Protein AF-A0A939AQ11-F1 (afdb_monomer_lite)

Structure (mmCIF, N/CA/C/O backbone):
data_AF-A0A939AQ11-F1
#
_entry.id   AF-A0A939AQ11-F1
#
loop_
_atom_site.group_PDB
_atom_site.id
_atom_site.type_symbol
_atom_site.label_atom_id
_atom_site.label_alt_id
_atom_site.label_comp_id
_atom_site.label_asym_id
_atom_site.label_entity_id
_atom_site.label_seq_id
_atom_site.pdbx_PDB_ins_code
_atom_site.Cartn_x
_atom_site.Cartn_y
_atom_site.Cartn_z
_atom_site.occupancy
_atom_site.B_iso_or_equiv
_atom_site.auth_seq_id
_atom_site.auth_comp_id
_atom_site.auth_asym_id
_atom_site.auth_atom_id
_atom_site.pdbx_PDB_model_num
ATOM 1 N N . MET A 1 1 ? 17.089 5.610 -32.842 1.00 34.84 1 MET A N 1
ATOM 2 C CA . MET A 1 1 ? 17.761 4.311 -32.610 1.00 34.84 1 MET A CA 1
ATOM 3 C C . MET A 1 1 ? 17.480 3.883 -31.178 1.00 34.84 1 MET A C 1
ATOM 5 O O . MET A 1 1 ? 17.796 4.675 -30.299 1.00 34.84 1 MET A O 1
ATOM 9 N N . PRO A 1 2 ? 16.872 2.715 -30.906 1.00 38.47 2 PRO A N 1
ATOM 10 C CA . PRO A 1 2 ? 16.753 2.236 -29.533 1.00 38.47 2 PRO A CA 1
ATOM 11 C C . PRO A 1 2 ? 18.114 1.684 -29.055 1.00 38.47 2 PRO A C 1
ATOM 13 O O . PRO A 1 2 ? 18.792 1.014 -29.840 1.00 38.47 2 PRO A O 1
ATOM 16 N N . PRO A 1 3 ? 18.546 1.963 -27.811 1.00 41.41 3 PRO A N 1
ATOM 17 C CA . PRO A 1 3 ? 19.811 1.461 -27.281 1.00 41.41 3 PRO A CA 1
ATOM 18 C C . PRO A 1 3 ? 19.791 -0.066 -27.102 1.00 41.41 3 PRO A C 1
ATOM 20 O O . PRO A 1 3 ? 18.746 -0.690 -26.900 1.00 41.41 3 PRO A O 1
ATOM 23 N N . ALA A 1 4 ? 20.977 -0.665 -27.216 1.00 44.28 4 ALA A N 1
ATOM 24 C CA . ALA A 1 4 ? 21.208 -2.104 -27.253 1.00 44.28 4 ALA A CA 1
ATOM 25 C C . A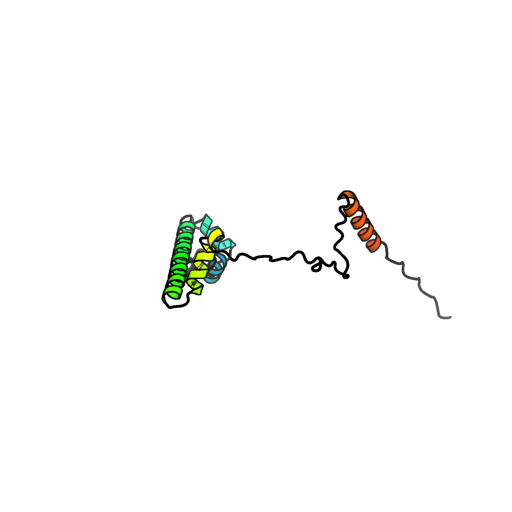LA A 1 4 ? 20.559 -2.864 -26.075 1.00 44.28 4 ALA A C 1
ATOM 27 O O . ALA A 1 4 ? 20.787 -2.552 -24.910 1.00 44.28 4 ALA A O 1
ATOM 28 N N . GLY A 1 5 ? 19.802 -3.923 -26.390 1.00 47.31 5 GLY A N 1
ATOM 29 C CA . GLY A 1 5 ? 19.484 -5.001 -25.442 1.00 47.31 5 GLY A CA 1
ATOM 30 C C . GLY A 1 5 ? 18.076 -5.041 -24.834 1.00 47.31 5 GLY A C 1
ATOM 31 O O . GLY A 1 5 ? 17.816 -5.900 -23.987 1.00 47.31 5 GLY A O 1
ATOM 32 N N . VAL A 1 6 ? 17.131 -4.192 -25.246 1.00 55.53 6 VAL A N 1
ATOM 33 C CA . VAL A 1 6 ? 15.750 -4.276 -24.736 1.00 55.53 6 VAL A CA 1
ATOM 34 C C . VAL A 1 6 ? 14.990 -5.374 -25.479 1.00 55.53 6 VAL A C 1
ATOM 36 O O . VAL A 1 6 ? 14.458 -5.150 -26.558 1.00 55.53 6 VAL A O 1
ATOM 39 N N . HIS A 1 7 ? 14.927 -6.582 -24.916 1.00 58.41 7 HIS A N 1
ATOM 40 C CA . HIS A 1 7 ? 14.097 -7.656 -25.467 1.00 58.41 7 HIS A CA 1
ATOM 41 C C . HIS A 1 7 ? 12.610 -7.295 -25.244 1.00 58.41 7 HIS A C 1
ATOM 43 O O . HIS A 1 7 ? 12.125 -7.436 -24.117 1.00 58.41 7 HIS A O 1
ATOM 49 N N . PRO A 1 8 ? 11.847 -6.860 -26.268 1.00 64.44 8 PRO A N 1
ATOM 50 C CA . PRO A 1 8 ? 10.571 -6.155 -26.075 1.00 64.44 8 PRO A CA 1
ATOM 51 C C . PRO A 1 8 ? 9.531 -7.014 -25.345 1.00 64.44 8 PRO A C 1
ATOM 53 O O . PRO A 1 8 ? 8.851 -6.555 -24.430 1.00 64.44 8 PRO A O 1
ATOM 56 N N . LYS A 1 9 ? 9.504 -8.320 -25.639 1.00 53.69 9 LYS A N 1
ATOM 57 C CA . LYS A 1 9 ? 8.668 -9.299 -24.921 1.00 53.69 9 LYS A CA 1
ATOM 58 C C . LYS A 1 9 ? 9.024 -9.428 -23.427 1.00 53.69 9 LYS A C 1
ATOM 60 O O . LYS A 1 9 ? 8.140 -9.631 -22.598 1.00 53.69 9 LYS A O 1
ATOM 65 N N . ARG A 1 10 ? 10.310 -9.306 -23.065 1.00 61.97 10 ARG A N 1
ATOM 66 C CA . ARG A 1 10 ? 10.791 -9.381 -21.671 1.00 61.97 10 ARG A CA 1
ATOM 67 C C . ARG A 1 10 ? 10.399 -8.117 -20.903 1.00 61.97 10 ARG A C 1
ATOM 69 O O . ARG A 1 10 ? 10.030 -8.224 -19.739 1.00 61.97 10 ARG A O 1
ATOM 76 N N . THR A 1 11 ? 10.416 -6.959 -21.561 1.00 83.94 11 THR A N 1
ATOM 77 C CA . THR A 1 11 ? 9.983 -5.672 -20.995 1.00 83.94 11 THR A CA 1
ATOM 78 C C . THR A 1 11 ? 8.488 -5.665 -20.681 1.00 83.94 11 THR A C 1
ATOM 80 O O . THR A 1 11 ? 8.116 -5.360 -19.552 1.00 83.94 11 THR A O 1
ATOM 83 N N . VAL A 1 12 ? 7.637 -6.125 -21.608 1.00 89.31 12 VAL A N 1
ATOM 84 C CA . VAL A 1 12 ? 6.179 -6.223 -21.384 1.00 89.31 12 VAL A CA 1
ATOM 85 C C . VAL A 1 12 ? 5.847 -7.152 -20.213 1.00 89.31 12 VAL A C 1
ATOM 87 O O . VAL A 1 12 ? 5.077 -6.784 -19.326 1.00 89.31 12 VAL A O 1
ATOM 90 N N . ARG A 1 13 ? 6.471 -8.340 -20.153 1.00 92.31 13 ARG A N 1
ATOM 91 C CA . ARG A 1 13 ? 6.257 -9.293 -19.048 1.00 92.31 13 ARG A CA 1
ATOM 92 C C . ARG A 1 13 ? 6.611 -8.683 -17.689 1.00 92.31 13 ARG A C 1
ATOM 94 O O . ARG A 1 13 ? 5.882 -8.885 -16.723 1.00 92.31 13 ARG A O 1
ATOM 101 N N . ARG A 1 14 ? 7.730 -7.962 -17.616 1.00 94.75 14 ARG A N 1
ATOM 102 C CA . ARG A 1 14 ? 8.218 -7.332 -16.384 1.00 94.75 14 ARG A CA 1
ATOM 103 C C . ARG A 1 14 ? 7.356 -6.146 -15.957 1.00 94.75 14 ARG A C 1
ATOM 105 O O . ARG A 1 14 ? 7.022 -6.066 -14.784 1.00 94.75 14 ARG A O 1
ATOM 112 N N . ARG A 1 15 ? 6.932 -5.289 -16.895 1.00 95.62 15 ARG A N 1
ATOM 113 C CA . ARG A 1 15 ? 5.992 -4.184 -16.623 1.00 95.62 15 ARG A CA 1
ATOM 114 C C . ARG A 1 15 ? 4.674 -4.717 -16.064 1.00 95.62 15 ARG A C 1
ATOM 116 O O . ARG A 1 15 ? 4.212 -4.240 -15.038 1.00 95.62 15 ARG A O 1
ATOM 123 N N . ARG A 1 16 ? 4.125 -5.781 -16.664 1.00 96.06 16 ARG A N 1
ATOM 124 C CA . ARG A 1 16 ? 2.918 -6.443 -16.147 1.00 96.06 16 ARG A CA 1
ATOM 125 C C . ARG A 1 16 ? 3.116 -6.979 -14.727 1.00 96.06 16 ARG A C 1
ATOM 127 O O . ARG A 1 16 ? 2.282 -6.719 -13.875 1.00 96.06 16 ARG A O 1
ATOM 134 N N . ALA A 1 17 ? 4.214 -7.695 -14.473 1.00 96.75 17 ALA A N 1
ATOM 135 C CA . ALA A 1 17 ? 4.510 -8.237 -13.144 1.00 96.75 17 ALA A CA 1
ATOM 136 C C . ALA A 1 17 ? 4.678 -7.134 -12.082 1.00 96.75 17 ALA A C 1
ATOM 138 O O . ALA A 1 17 ? 4.222 -7.297 -10.955 1.00 96.75 17 ALA A O 1
ATOM 139 N N . LEU A 1 18 ? 5.295 -6.008 -12.457 1.00 97.62 18 LEU A N 1
ATOM 140 C CA . LEU A 1 18 ? 5.440 -4.830 -11.604 1.00 97.62 18 LEU A CA 1
ATOM 141 C C . LEU A 1 18 ? 4.068 -4.265 -11.208 1.00 97.62 18 LEU A C 1
ATOM 143 O O . LEU A 1 18 ? 3.787 -4.131 -10.021 1.00 97.62 18 LEU A O 1
ATOM 147 N N . LEU A 1 19 ? 3.212 -3.969 -12.190 1.00 97.88 19 LEU A N 1
ATOM 148 C CA . LEU A 1 19 ? 1.884 -3.395 -11.944 1.00 97.88 19 LEU A CA 1
ATOM 149 C C . LEU A 1 19 ? 0.977 -4.360 -11.174 1.00 97.88 19 LEU A C 1
ATOM 151 O O . LEU A 1 19 ? 0.278 -3.948 -10.256 1.00 97.88 19 LEU A O 1
ATOM 155 N N . GLU A 1 20 ? 1.033 -5.655 -11.489 1.00 97.44 20 GLU A N 1
ATOM 156 C CA . GLU A 1 20 ? 0.268 -6.681 -10.777 1.00 97.44 20 GLU A CA 1
ATOM 157 C C . GLU A 1 20 ? 0.672 -6.774 -9.299 1.00 97.44 20 GLU A C 1
ATOM 159 O O . GLU A 1 20 ? -0.186 -6.907 -8.428 1.00 97.44 20 GLU A O 1
ATOM 164 N N . ALA A 1 21 ? 1.970 -6.687 -8.994 1.00 97.69 21 ALA A N 1
ATOM 165 C CA . ALA A 1 21 ? 2.438 -6.666 -7.614 1.00 97.69 21 ALA A CA 1
ATOM 166 C C . ALA A 1 21 ? 1.991 -5.387 -6.883 1.00 97.69 21 ALA A C 1
ATOM 168 O O . ALA A 1 21 ? 1.560 -5.467 -5.733 1.00 97.69 21 ALA A O 1
ATOM 169 N N . LEU A 1 22 ? 2.019 -4.226 -7.541 1.00 98.25 22 LEU A N 1
ATOM 170 C CA . LEU A 1 22 ? 1.502 -2.985 -6.953 1.00 98.25 22 LEU A CA 1
ATOM 171 C C . LEU A 1 22 ? 0.006 -3.088 -6.639 1.00 98.25 22 LEU A C 1
ATOM 173 O O . LEU A 1 22 ? -0.376 -2.813 -5.509 1.00 98.25 22 LEU A O 1
ATOM 177 N N . CYS A 1 23 ? -0.810 -3.605 -7.566 1.00 96.56 23 CYS A N 1
ATOM 178 C CA . CYS A 1 23 ? -2.243 -3.854 -7.345 1.00 96.56 23 CYS A CA 1
ATOM 179 C C . CYS A 1 23 ? -2.535 -4.807 -6.174 1.00 96.56 23 CYS A C 1
ATOM 181 O O . CYS A 1 23 ? -3.621 -4.778 -5.604 1.00 96.56 23 CYS A O 1
ATOM 183 N N . LYS A 1 24 ? -1.579 -5.663 -5.797 1.00 95.81 24 LYS A N 1
ATOM 184 C CA . LYS A 1 24 ? -1.691 -6.560 -4.635 1.00 95.81 24 LYS A CA 1
ATOM 185 C C . LYS A 1 24 ? -1.232 -5.913 -3.321 1.00 95.81 24 LYS A C 1
ATOM 187 O O . LYS A 1 24 ? -1.240 -6.584 -2.293 1.00 95.81 24 LYS A O 1
ATOM 192 N N . GLY A 1 25 ? -0.840 -4.637 -3.340 1.00 95.75 25 GLY A N 1
ATOM 193 C CA . GLY A 1 25 ? -0.423 -3.876 -2.160 1.00 95.75 25 GLY A CA 1
ATOM 194 C C . GLY A 1 25 ? 1.060 -4.007 -1.813 1.00 95.75 25 GLY A C 1
ATOM 195 O O . GLY A 1 25 ? 1.470 -3.629 -0.716 1.00 95.75 25 GLY A O 1
ATOM 196 N N . HIS A 1 26 ? 1.889 -4.544 -2.713 1.00 97.00 26 HIS A N 1
ATOM 197 C CA . HIS A 1 26 ? 3.334 -4.550 -2.494 1.00 97.00 26 HIS A CA 1
ATOM 198 C C . HIS A 1 26 ? 3.906 -3.130 -2.593 1.00 97.00 26 HIS A C 1
ATOM 200 O O . HIS A 1 26 ? 3.462 -2.316 -3.398 1.00 97.00 26 HIS A O 1
ATOM 206 N N . SER A 1 27 ? 4.966 -2.847 -1.829 1.00 96.56 27 SER A N 1
ATOM 207 C CA . SER A 1 27 ? 5.735 -1.610 -2.011 1.00 96.56 27 SER A CA 1
ATOM 208 C C . SER A 1 27 ? 6.405 -1.574 -3.389 1.00 96.56 27 SER A C 1
ATOM 210 O O . SER A 1 27 ? 6.728 -2.623 -3.950 1.00 96.56 27 SER A O 1
ATOM 212 N N . ARG A 1 28 ? 6.725 -0.377 -3.904 1.00 95.69 28 ARG A N 1
ATOM 213 C CA . ARG A 1 28 ? 7.454 -0.217 -5.182 1.00 95.69 28 ARG A CA 1
ATOM 214 C C . ARG A 1 28 ? 8.731 -1.057 -5.257 1.00 95.69 28 ARG A C 1
ATOM 216 O O . ARG A 1 28 ? 9.001 -1.668 -6.286 1.00 95.69 28 ARG A O 1
ATOM 223 N N . ASN A 1 29 ? 9.491 -1.142 -4.163 1.00 95.69 29 ASN A N 1
ATOM 224 C CA . ASN A 1 29 ? 10.710 -1.955 -4.108 1.00 95.69 29 ASN A CA 1
ATOM 225 C C . ASN A 1 29 ? 10.409 -3.457 -4.209 1.00 95.69 29 ASN A C 1
ATOM 227 O O . ASN A 1 29 ? 11.073 -4.164 -4.966 1.00 95.69 29 ASN A O 1
ATOM 231 N N . ALA A 1 30 ? 9.407 -3.945 -3.472 1.00 96.75 30 ALA A N 1
ATOM 232 C CA . ALA A 1 30 ? 9.007 -5.349 -3.521 1.00 96.75 30 ALA A CA 1
ATOM 233 C C . ALA A 1 30 ? 8.413 -5.718 -4.890 1.00 96.75 30 ALA A C 1
ATOM 235 O O . ALA A 1 30 ? 8.747 -6.764 -5.442 1.00 96.75 30 ALA A O 1
ATOM 236 N N . ALA A 1 31 ? 7.606 -4.834 -5.477 1.00 97.31 31 ALA A N 1
ATOM 237 C CA . ALA A 1 31 ? 7.050 -4.999 -6.814 1.00 97.31 31 ALA A CA 1
ATOM 238 C C . ALA A 1 31 ? 8.144 -5.017 -7.899 1.00 97.31 31 ALA A C 1
ATOM 240 O O . ALA A 1 31 ? 8.122 -5.865 -8.793 1.00 97.31 31 ALA A O 1
ATOM 241 N N . ALA A 1 32 ? 9.152 -4.144 -7.793 1.00 95.69 32 ALA A N 1
ATOM 242 C CA . ALA A 1 32 ? 10.310 -4.149 -8.687 1.00 95.69 32 ALA A CA 1
ATOM 243 C C . ALA A 1 32 ? 11.102 -5.458 -8.580 1.00 95.69 32 ALA A C 1
ATOM 245 O O . ALA A 1 32 ? 11.419 -6.074 -9.599 1.00 95.69 32 ALA A O 1
ATOM 246 N N . ALA A 1 33 ? 11.359 -5.925 -7.355 1.00 94.56 33 ALA A N 1
ATOM 247 C CA . ALA A 1 33 ? 12.027 -7.199 -7.117 1.00 94.56 33 ALA A CA 1
ATOM 248 C C . ALA A 1 33 ? 11.220 -8.383 -7.683 1.00 94.56 33 ALA A C 1
ATOM 250 O O . ALA A 1 33 ? 11.792 -9.237 -8.359 1.00 94.56 33 ALA A O 1
ATOM 251 N N . ALA A 1 34 ? 9.894 -8.395 -7.502 1.00 93.75 34 ALA A N 1
ATOM 252 C CA . ALA A 1 34 ? 8.997 -9.406 -8.071 1.00 93.75 34 ALA A CA 1
ATOM 253 C C . ALA A 1 34 ? 9.010 -9.410 -9.612 1.00 93.75 34 ALA A C 1
ATOM 255 O O . ALA A 1 34 ? 8.931 -10.465 -10.241 1.00 93.75 34 ALA A O 1
ATOM 256 N N . ALA A 1 35 ? 9.186 -8.242 -10.235 1.00 95.56 35 ALA A N 1
ATOM 257 C CA . ALA A 1 35 ? 9.398 -8.105 -11.675 1.00 95.56 35 ALA A CA 1
ATOM 258 C C . ALA A 1 35 ? 10.840 -8.437 -12.126 1.00 95.56 35 ALA A C 1
ATOM 260 O O . ALA A 1 35 ? 11.145 -8.407 -13.323 1.00 95.56 35 ALA A O 1
ATOM 261 N N . GLY A 1 36 ? 11.751 -8.754 -11.201 1.00 95.44 36 GLY A N 1
ATOM 262 C CA . GLY A 1 36 ? 13.166 -8.986 -11.490 1.00 95.44 36 GLY A CA 1
ATOM 263 C C . GLY A 1 36 ? 13.879 -7.732 -12.004 1.00 95.44 36 GLY A C 1
ATOM 264 O O . GLY A 1 36 ? 14.696 -7.827 -12.930 1.00 95.44 36 GLY A O 1
ATOM 265 N N . LEU A 1 37 ? 13.518 -6.566 -11.461 1.00 94.12 37 LEU A N 1
ATOM 266 C CA . LEU A 1 37 ? 14.108 -5.259 -11.738 1.00 94.12 37 LEU A CA 1
ATOM 267 C C . LEU A 1 37 ? 14.953 -4.800 -10.547 1.00 94.12 37 LEU A C 1
ATOM 269 O O . LEU A 1 37 ? 14.559 -4.941 -9.391 1.00 94.12 37 LEU A O 1
ATOM 273 N N . SER A 1 38 ? 16.106 -4.196 -10.839 1.00 93.06 38 SER A N 1
ATOM 274 C CA . SER A 1 38 ? 16.828 -3.409 -9.839 1.00 93.06 38 SER A CA 1
ATOM 275 C C . SER A 1 38 ? 16.170 -2.036 -9.680 1.00 93.06 38 SER A C 1
ATOM 277 O O . SER A 1 38 ? 15.497 -1.551 -10.595 1.00 93.06 38 SER A O 1
ATOM 279 N N . LYS A 1 39 ? 16.426 -1.370 -8.549 1.00 90.62 39 LYS A N 1
ATOM 280 C CA . LYS A 1 39 ? 15.993 0.014 -8.310 1.00 90.62 39 LYS A CA 1
ATOM 281 C C . LYS A 1 39 ? 16.458 0.951 -9.434 1.00 90.62 39 LYS A C 1
ATOM 283 O O . LYS A 1 39 ? 15.658 1.713 -9.964 1.00 90.62 39 LYS A O 1
ATOM 288 N N . THR A 1 40 ? 17.718 0.835 -9.856 1.00 91.56 40 THR A N 1
ATOM 289 C CA . THR A 1 40 ? 18.291 1.628 -10.956 1.00 91.56 40 THR A CA 1
ATOM 290 C C . THR A 1 40 ? 17.551 1.400 -12.272 1.00 91.56 40 THR A C 1
ATOM 292 O O . THR A 1 40 ? 17.244 2.354 -12.979 1.00 91.56 40 THR A O 1
ATOM 295 N N . THR A 1 41 ? 17.210 0.148 -12.589 1.00 92.56 41 THR A N 1
ATOM 296 C CA . THR A 1 41 ? 16.461 -0.178 -13.811 1.00 92.56 41 THR A CA 1
ATOM 297 C C . THR A 1 41 ? 15.046 0.393 -13.781 1.00 92.56 41 THR A C 1
ATOM 299 O O . THR A 1 41 ? 14.591 0.902 -14.798 1.00 92.56 41 THR A O 1
ATOM 302 N N . LEU A 1 42 ? 14.362 0.344 -12.633 1.00 92.50 42 LEU A N 1
ATOM 303 C CA . LEU A 1 42 ? 13.035 0.945 -12.501 1.00 92.50 42 LEU A CA 1
ATOM 304 C C . LEU A 1 42 ? 13.077 2.464 -12.723 1.00 92.50 42 LEU A C 1
ATOM 306 O O . LEU A 1 42 ? 12.233 2.986 -13.441 1.00 92.50 42 LEU A O 1
ATOM 310 N N . TYR A 1 43 ? 14.063 3.173 -12.165 1.00 91.69 43 TYR A N 1
ATOM 311 C CA . TYR A 1 43 ? 14.184 4.617 -12.403 1.00 91.69 43 TYR A CA 1
ATOM 312 C C . TYR A 1 43 ? 14.535 4.960 -13.846 1.00 91.69 43 TYR A C 1
ATOM 314 O O . TYR A 1 43 ? 13.989 5.924 -14.371 1.00 91.69 43 TYR A O 1
ATOM 322 N N . ALA A 1 44 ? 15.385 4.166 -14.502 1.00 90.94 44 ALA A N 1
ATOM 323 C CA . ALA A 1 44 ? 15.625 4.325 -15.933 1.00 90.94 44 ALA A CA 1
ATOM 324 C C . ALA A 1 44 ? 14.317 4.169 -16.727 1.00 90.94 44 ALA A C 1
ATOM 326 O O . ALA A 1 44 ? 14.022 4.985 -17.588 1.00 90.94 44 ALA A O 1
ATOM 327 N N . TRP A 1 45 ? 13.474 3.191 -16.378 1.00 93.12 45 TRP A N 1
ATOM 328 C CA . TRP A 1 45 ? 12.166 3.026 -17.020 1.00 93.12 45 TRP A CA 1
ATOM 329 C C . TRP A 1 45 ? 11.217 4.192 -16.757 1.00 93.12 45 TRP A C 1
ATOM 331 O O . TRP A 1 45 ? 10.524 4.603 -17.672 1.00 93.12 45 TRP A O 1
ATOM 341 N N . LEU A 1 46 ? 11.187 4.735 -15.539 1.00 92.19 46 LEU A N 1
ATOM 342 C CA . LEU A 1 46 ? 10.363 5.905 -15.218 1.00 92.19 46 LEU A CA 1
ATOM 343 C C . LEU A 1 46 ? 10.828 7.169 -15.950 1.00 92.19 46 LEU A C 1
ATOM 345 O O . LEU A 1 46 ? 10.011 8.026 -16.272 1.00 92.19 46 LEU A O 1
ATOM 349 N N . HIS A 1 47 ? 12.131 7.287 -16.203 1.00 90.88 47 HIS A N 1
ATOM 350 C CA . HIS A 1 47 ? 12.695 8.363 -17.008 1.00 90.88 47 HIS A CA 1
ATOM 351 C C . HIS A 1 47 ? 12.349 8.196 -18.498 1.00 90.88 47 HIS A C 1
ATOM 353 O O . HIS A 1 47 ? 11.942 9.156 -19.147 1.00 90.88 47 HIS A O 1
ATOM 359 N N . ASP A 1 48 ? 12.490 6.978 -19.028 1.00 89.94 48 ASP A N 1
ATOM 360 C CA . ASP A 1 48 ? 12.319 6.686 -20.455 1.00 89.94 48 ASP A CA 1
ATOM 361 C C . ASP A 1 48 ? 10.843 6.539 -20.876 1.00 89.94 48 ASP A C 1
ATOM 363 O O . ASP A 1 48 ? 10.501 6.795 -22.030 1.00 89.94 48 ASP A O 1
ATOM 367 N N . ASP A 1 49 ? 9.965 6.135 -19.954 1.00 92.06 49 ASP A N 1
ATOM 368 C CA . ASP A 1 49 ? 8.517 5.988 -20.138 1.00 92.06 49 ASP A CA 1
ATOM 369 C C . ASP A 1 49 ? 7.750 6.799 -19.075 1.00 92.06 49 ASP A C 1
ATOM 371 O O . ASP A 1 49 ? 7.392 6.273 -18.012 1.00 92.06 49 ASP A O 1
ATOM 375 N N . PRO A 1 50 ? 7.430 8.075 -19.363 1.00 91.38 50 PRO A N 1
ATOM 376 C CA . PRO A 1 50 ? 6.670 8.928 -18.452 1.00 91.38 50 PRO A CA 1
ATOM 377 C C . PRO A 1 50 ? 5.255 8.421 -18.131 1.00 91.38 50 PRO A C 1
ATOM 379 O O . PRO A 1 50 ? 4.661 8.872 -17.152 1.00 91.38 50 PRO A O 1
ATOM 382 N N . LEU A 1 51 ? 4.694 7.496 -18.925 1.00 93.12 51 LEU A N 1
ATOM 383 C CA . LEU A 1 51 ? 3.373 6.910 -18.664 1.00 93.12 51 LEU A CA 1
ATOM 384 C C . LEU A 1 51 ? 3.420 5.808 -17.599 1.00 93.12 51 LEU A C 1
ATOM 386 O O . LEU A 1 51 ? 2.380 5.442 -17.052 1.00 93.12 51 LEU A O 1
ATOM 390 N N . LEU A 1 52 ? 4.603 5.294 -17.255 1.00 94.75 52 LEU A N 1
ATOM 391 C CA . LEU A 1 52 ? 4.729 4.247 -16.245 1.00 94.75 52 LEU A CA 1
ATOM 392 C C . LEU A 1 52 ? 4.401 4.750 -14.829 1.00 94.75 52 LEU A C 1
ATOM 394 O O . LEU A 1 52 ? 3.746 4.039 -14.073 1.00 94.75 52 LEU A O 1
ATOM 398 N N . GLU A 1 53 ? 4.806 5.970 -14.460 1.00 95.81 53 GLU A N 1
ATOM 399 C CA . GLU A 1 53 ? 4.496 6.537 -13.135 1.00 95.81 53 GLU A CA 1
ATOM 400 C C . GLU A 1 53 ? 2.979 6.644 -12.871 1.00 95.81 53 GLU A C 1
ATOM 402 O O . GLU A 1 53 ? 2.539 6.162 -11.823 1.00 95.81 53 GLU A O 1
ATOM 407 N N . PRO A 1 54 ? 2.141 7.222 -13.760 1.00 97.75 54 PRO A N 1
ATOM 408 C CA . PRO A 1 54 ? 0.700 7.262 -13.526 1.00 97.75 54 PRO A CA 1
ATOM 409 C C . PRO A 1 54 ? 0.056 5.868 -13.521 1.00 97.75 54 PRO A C 1
ATOM 411 O O . PRO A 1 54 ? -0.867 5.644 -12.740 1.00 97.75 54 PRO A O 1
ATOM 414 N N . GLU A 1 55 ? 0.547 4.909 -14.314 1.00 97.56 55 GLU A N 1
ATOM 415 C CA . GLU A 1 55 ? 0.079 3.516 -14.235 1.00 97.56 55 GLU A CA 1
ATOM 416 C C . GLU A 1 55 ? 0.401 2.875 -12.878 1.00 97.56 55 GLU A C 1
ATOM 418 O O . GLU A 1 55 ? -0.458 2.223 -12.283 1.00 97.56 55 GLU A O 1
ATOM 423 N N . MET A 1 56 ? 1.617 3.087 -12.364 1.00 97.69 56 MET A N 1
ATOM 424 C CA . MET A 1 56 ? 2.023 2.605 -11.044 1.00 97.69 56 MET A CA 1
ATOM 425 C C . MET A 1 56 ? 1.177 3.233 -9.937 1.00 97.69 56 MET A C 1
ATOM 427 O O . MET A 1 56 ? 0.684 2.513 -9.074 1.00 97.69 56 MET A O 1
ATOM 431 N N . ARG A 1 57 ? 0.945 4.550 -9.985 1.00 97.94 57 ARG A N 1
ATOM 432 C CA . ARG A 1 57 ? 0.080 5.234 -9.011 1.00 97.94 57 ARG A CA 1
ATOM 433 C C . ARG A 1 57 ? -1.356 4.736 -9.056 1.00 97.94 57 ARG A C 1
ATOM 435 O O . ARG A 1 57 ? -1.973 4.578 -8.010 1.00 97.94 57 ARG A O 1
ATOM 442 N N . LYS A 1 58 ? -1.889 4.470 -10.250 1.00 98.06 58 LYS A N 1
ATOM 443 C CA . LYS A 1 58 ? -3.215 3.866 -10.389 1.00 98.06 58 LYS A CA 1
ATOM 444 C C . LYS A 1 58 ? -3.256 2.487 -9.728 1.00 98.06 58 LYS A C 1
ATOM 446 O O . LYS A 1 58 ? -4.165 2.226 -8.953 1.00 98.06 58 LYS A O 1
ATOM 451 N N . ALA A 1 59 ? -2.258 1.639 -9.983 1.00 98.06 59 ALA A N 1
ATOM 452 C CA . ALA A 1 59 ? -2.171 0.318 -9.366 1.00 98.06 59 ALA A CA 1
ATOM 453 C C . ALA A 1 59 ? -2.078 0.387 -7.829 1.00 98.06 59 ALA A C 1
ATOM 455 O O . ALA A 1 59 ? -2.707 -0.412 -7.139 1.00 98.06 59 ALA A O 1
ATOM 456 N N . GLU A 1 60 ? -1.332 1.357 -7.295 1.00 98.31 60 GLU A N 1
ATOM 457 C CA . GLU A 1 60 ? -1.241 1.633 -5.854 1.00 98.31 60 GLU A CA 1
ATOM 458 C C . GLU A 1 60 ? -2.590 2.079 -5.270 1.00 98.31 60 GLU A C 1
ATOM 460 O O . GLU A 1 60 ? -3.004 1.563 -4.233 1.00 98.31 60 GLU A O 1
ATOM 465 N N . ALA A 1 61 ? -3.310 2.970 -5.956 1.00 97.88 61 ALA A N 1
ATOM 466 C CA . ALA A 1 61 ? -4.642 3.413 -5.543 1.00 97.88 61 ALA A CA 1
ATOM 467 C C . ALA A 1 61 ? -5.677 2.272 -5.589 1.00 97.88 61 ALA A C 1
ATOM 469 O O . ALA A 1 61 ? -6.503 2.141 -4.686 1.00 97.88 61 ALA A O 1
ATOM 470 N N . ASP A 1 62 ? -5.612 1.411 -6.609 1.00 97.50 62 ASP A N 1
ATOM 471 C CA . ASP A 1 62 ? -6.462 0.221 -6.705 1.00 97.50 62 ASP A CA 1
ATOM 472 C C . ASP A 1 62 ? -6.198 -0.748 -5.542 1.00 97.50 62 ASP A C 1
ATOM 474 O O . ASP A 1 62 ? -7.140 -1.304 -4.973 1.00 97.50 62 ASP A O 1
ATOM 478 N N . ALA A 1 63 ? -4.932 -0.913 -5.147 1.00 97.88 63 ALA A N 1
ATOM 479 C CA . ALA A 1 63 ? -4.563 -1.729 -3.997 1.00 97.88 63 ALA A CA 1
ATOM 480 C C . ALA A 1 63 ? -5.077 -1.140 -2.680 1.00 97.88 63 ALA A C 1
ATOM 482 O O . ALA A 1 63 ? -5.623 -1.873 -1.858 1.00 97.88 63 ALA A O 1
ATOM 483 N N . GLU A 1 64 ? -4.933 0.173 -2.483 1.00 96.56 64 GLU A N 1
ATOM 484 C CA . GLU A 1 64 ? -5.465 0.864 -1.307 1.00 96.56 64 GLU A CA 1
ATOM 485 C C . GLU A 1 64 ? -6.979 0.668 -1.196 1.00 96.56 64 GLU A C 1
ATOM 487 O O . GLU A 1 64 ? -7.459 0.222 -0.153 1.00 96.56 64 GLU A O 1
ATOM 492 N N . ARG A 1 65 ? -7.721 0.888 -2.291 1.00 96.94 65 ARG A N 1
ATOM 493 C CA . ARG A 1 65 ? -9.168 0.637 -2.350 1.00 96.94 65 ARG A CA 1
ATOM 494 C C . ARG A 1 65 ? -9.507 -0.797 -1.942 1.00 96.94 65 ARG A C 1
ATOM 496 O O . ARG A 1 65 ? -10.340 -0.996 -1.064 1.00 96.94 65 ARG A O 1
ATOM 503 N N . MET A 1 66 ? -8.842 -1.790 -2.536 1.00 96.06 66 MET A N 1
ATOM 504 C CA . MET A 1 66 ? -9.082 -3.205 -2.228 1.00 96.06 66 MET A CA 1
ATOM 505 C C . MET A 1 66 ? -8.766 -3.563 -0.770 1.00 96.06 66 MET A C 1
ATOM 507 O O . MET A 1 66 ? -9.441 -4.401 -0.175 1.00 96.06 66 MET A O 1
ATOM 511 N N . LEU A 1 67 ? -7.720 -2.973 -0.188 1.00 94.81 67 LEU A N 1
ATOM 512 C CA . LEU A 1 67 ? -7.366 -3.204 1.212 1.00 94.81 67 LEU A CA 1
ATOM 513 C C . LEU A 1 67 ? -8.401 -2.586 2.151 1.00 94.81 67 LEU A C 1
ATOM 515 O O . LEU A 1 67 ? -8.801 -3.244 3.106 1.00 94.81 67 LEU A O 1
ATOM 519 N N . VAL A 1 68 ? -8.875 -1.372 1.859 1.00 95.38 68 VAL A N 1
ATOM 520 C CA . VAL A 1 68 ? -9.964 -0.742 2.617 1.00 95.38 68 VAL A CA 1
ATOM 521 C C . VAL A 1 68 ? -11.236 -1.586 2.532 1.00 95.38 68 VAL A C 1
ATOM 523 O O . VAL A 1 68 ? -11.804 -1.888 3.577 1.00 95.38 68 VAL A O 1
ATOM 526 N N . GLU A 1 69 ? -11.623 -2.041 1.335 1.00 95.94 69 GLU A N 1
ATOM 527 C CA . GLU A 1 69 ? -12.788 -2.919 1.123 1.00 95.94 69 GLU A CA 1
ATOM 528 C C . GLU A 1 69 ? -12.708 -4.201 1.965 1.00 95.94 69 GLU A C 1
ATOM 530 O O . GLU A 1 69 ? -13.670 -4.566 2.638 1.00 95.94 69 GLU A O 1
ATOM 535 N N . ARG A 1 70 ? -11.539 -4.854 2.005 1.00 95.75 70 ARG A N 1
ATOM 536 C CA . ARG A 1 70 ? -11.321 -6.054 2.833 1.00 95.75 70 ARG A CA 1
ATOM 537 C C . ARG A 1 70 ? -11.446 -5.779 4.327 1.00 95.75 70 ARG A C 1
ATOM 539 O O . ARG A 1 70 ? -11.934 -6.626 5.068 1.00 95.75 70 ARG A O 1
ATOM 546 N N . ILE A 1 71 ? -10.976 -4.621 4.785 1.00 96.25 71 ILE A N 1
ATOM 547 C CA . ILE A 1 71 ? -11.063 -4.239 6.199 1.00 96.25 71 ILE A CA 1
ATOM 548 C C . ILE A 1 71 ? -12.517 -3.936 6.569 1.00 96.25 71 ILE A C 1
ATOM 550 O O . ILE A 1 71 ? -12.972 -4.378 7.622 1.00 96.25 71 ILE A O 1
ATOM 554 N N . THR A 1 72 ? -13.261 -3.242 5.702 1.00 95.31 72 THR A N 1
ATOM 555 C CA . THR A 1 72 ? -14.696 -3.005 5.911 1.00 95.31 72 THR A CA 1
ATOM 556 C C . THR A 1 72 ? -15.492 -4.307 5.891 1.00 95.31 72 THR A C 1
ATOM 558 O O . THR A 1 72 ? -16.290 -4.535 6.790 1.00 95.31 72 THR A O 1
ATOM 561 N N . GLU A 1 73 ? -15.198 -5.220 4.963 1.00 97.62 73 GLU A N 1
ATOM 562 C CA . GLU A 1 73 ? -15.838 -6.538 4.912 1.00 97.62 73 GLU A CA 1
ATOM 563 C C . GLU A 1 73 ? -15.541 -7.369 6.172 1.00 97.62 73 GLU A C 1
ATOM 565 O O . GLU A 1 73 ? -16.425 -8.036 6.706 1.00 97.62 73 GLU A O 1
ATOM 570 N N . ALA A 1 74 ? -14.312 -7.325 6.697 1.00 97.50 74 ALA A N 1
ATOM 571 C CA . ALA A 1 74 ? -13.983 -7.994 7.956 1.00 97.50 74 ALA A CA 1
ATOM 572 C C . ALA A 1 74 ? -14.783 -7.422 9.139 1.00 97.50 74 ALA A C 1
ATOM 574 O O . ALA A 1 74 ? -15.229 -8.182 10.002 1.00 97.50 74 ALA A O 1
ATOM 575 N N . ALA A 1 75 ? -14.989 -6.102 9.167 1.00 96.31 75 ALA A N 1
ATOM 576 C CA . ALA A 1 75 ? -15.815 -5.455 10.179 1.00 96.31 75 ALA A CA 1
ATOM 577 C C . ALA A 1 75 ? -17.282 -5.898 10.091 1.00 96.31 75 ALA A C 1
ATOM 579 O O . ALA A 1 75 ? -17.857 -6.281 11.112 1.00 96.31 75 ALA A O 1
ATOM 580 N N . ASP A 1 76 ? -17.848 -5.921 8.882 1.00 96.12 76 ASP A N 1
ATOM 581 C CA . ASP A 1 76 ? -19.225 -6.361 8.630 1.00 96.12 76 ASP A CA 1
ATOM 582 C C . ASP A 1 76 ? -19.435 -7.836 9.017 1.00 96.12 76 ASP A C 1
ATOM 584 O O . ASP A 1 76 ? -20.498 -8.215 9.507 1.00 96.12 76 ASP A O 1
ATOM 588 N N . ASN A 1 77 ? -18.392 -8.661 8.883 1.00 97.50 77 ASN A N 1
ATOM 589 C CA . ASN A 1 77 ? -18.392 -10.077 9.262 1.00 97.50 77 ASN A CA 1
ATOM 590 C C . ASN A 1 77 ? -18.039 -10.337 10.743 1.00 97.50 77 ASN A C 1
ATOM 592 O O . ASN A 1 77 ? -17.711 -11.463 11.121 1.00 97.50 77 ASN A O 1
ATOM 596 N N . GLY A 1 78 ? -18.115 -9.317 11.601 1.00 94.50 78 GLY A N 1
ATOM 597 C CA . GLY A 1 78 ? -18.030 -9.467 13.057 1.00 94.50 78 GLY A CA 1
ATOM 598 C C . GLY A 1 78 ? -16.646 -9.236 13.670 1.00 94.50 78 GLY A C 1
ATOM 599 O O . GLY A 1 78 ? -16.509 -9.310 14.893 1.00 94.50 78 GLY A O 1
ATOM 600 N N . VAL A 1 79 ? -15.625 -8.894 12.875 1.00 96.94 79 VAL A N 1
ATOM 601 C CA . VAL A 1 79 ? -14.315 -8.454 13.389 1.00 96.94 79 VAL A CA 1
ATOM 602 C C . VAL A 1 79 ? -14.366 -6.952 13.661 1.00 96.94 79 VAL A C 1
ATOM 604 O O . VAL A 1 79 ? -13.770 -6.146 12.949 1.00 96.94 79 VAL A O 1
ATOM 607 N N . TRP A 1 80 ? -15.100 -6.547 14.698 1.00 94.50 80 TRP A N 1
ATOM 608 C CA . TRP A 1 80 ? -15.333 -5.130 15.013 1.00 94.50 80 TRP A CA 1
ATOM 609 C C . TRP A 1 80 ? -14.034 -4.314 15.186 1.00 94.50 80 TRP A C 1
ATOM 611 O O . TRP A 1 80 ? -14.018 -3.116 14.898 1.00 94.50 80 TRP A O 1
ATOM 621 N N . GLN A 1 81 ? -12.923 -4.949 15.590 1.00 96.69 81 GLN A N 1
ATOM 622 C CA . GLN A 1 81 ? -11.610 -4.301 15.688 1.00 96.69 81 GLN A CA 1
ATOM 623 C C . GLN A 1 81 ? -11.130 -3.732 14.344 1.00 96.69 81 GLN A C 1
ATOM 625 O O . GLN A 1 81 ? -10.379 -2.762 14.332 1.00 96.69 81 GLN A O 1
ATOM 630 N N . ALA A 1 82 ? -11.569 -4.296 13.213 1.00 96.44 82 ALA A N 1
ATOM 631 C CA . ALA A 1 82 ? -11.259 -3.778 11.884 1.00 96.44 82 ALA A CA 1
ATOM 632 C C . ALA A 1 82 ? -11.880 -2.385 11.660 1.00 96.44 82 ALA A C 1
ATOM 634 O O . ALA A 1 82 ? -11.201 -1.476 11.177 1.00 96.44 82 ALA A O 1
ATOM 635 N N . ALA A 1 83 ? -13.132 -2.180 12.086 1.00 93.75 83 ALA A N 1
ATOM 636 C CA . ALA A 1 83 ? -13.767 -0.862 12.064 1.00 93.75 83 ALA A CA 1
ATOM 637 C C . ALA A 1 83 ? -13.108 0.101 13.060 1.00 93.75 83 ALA A C 1
ATOM 639 O O . ALA A 1 83 ? -12.829 1.244 12.700 1.00 93.75 83 ALA A O 1
ATOM 640 N N . ALA A 1 84 ? -12.801 -0.360 14.279 1.00 94.75 84 ALA A N 1
ATOM 641 C CA . ALA A 1 84 ? -12.093 0.453 15.271 1.00 94.75 84 ALA A CA 1
ATOM 642 C C . ALA A 1 84 ? -10.735 0.948 14.738 1.00 94.75 84 ALA A C 1
ATOM 644 O O . ALA A 1 84 ? -10.442 2.139 14.800 1.00 94.75 84 ALA A O 1
ATOM 645 N N . TRP A 1 85 ? -9.964 0.066 14.097 1.00 94.94 85 TRP A N 1
ATOM 646 C CA . TRP A 1 85 ? -8.684 0.407 13.474 1.00 94.94 85 TRP A CA 1
ATOM 647 C C . TRP A 1 85 ? -8.812 1.478 12.379 1.00 94.94 85 TRP A C 1
ATOM 649 O O . TRP A 1 85 ? -7.967 2.373 12.285 1.00 94.94 85 TRP A O 1
ATOM 659 N N . LEU A 1 86 ? -9.869 1.428 11.555 1.00 94.25 86 LEU A N 1
ATOM 660 C CA . LEU A 1 86 ? -10.131 2.470 10.555 1.00 94.25 86 LEU A CA 1
ATOM 661 C C . LEU A 1 86 ? -10.466 3.816 11.207 1.00 94.25 86 LEU A C 1
ATOM 663 O O . LEU A 1 86 ? -9.953 4.842 10.758 1.00 94.25 86 LEU A O 1
ATOM 667 N N . LEU A 1 87 ? -11.292 3.818 12.259 1.00 94.81 87 LEU A N 1
ATOM 668 C CA . LEU A 1 87 ? -11.653 5.033 12.998 1.00 94.81 87 LEU A CA 1
ATOM 669 C C . LEU A 1 87 ? -10.418 5.698 13.610 1.00 94.81 87 LEU A C 1
ATOM 671 O O . LEU A 1 87 ? -10.185 6.883 13.375 1.00 94.81 87 LEU A O 1
ATOM 675 N N . GLU A 1 88 ? -9.591 4.917 14.308 1.00 95.69 88 GLU A N 1
ATOM 676 C CA . GLU A 1 88 ? -8.350 5.378 14.940 1.00 95.69 88 GLU A CA 1
ATOM 677 C C . GLU A 1 88 ? -7.392 6.049 13.947 1.00 95.69 88 GLU A C 1
ATOM 679 O O . GLU A 1 88 ? -6.708 7.012 14.289 1.00 95.69 88 GLU A O 1
ATOM 684 N N . ARG A 1 89 ? -7.334 5.561 12.702 1.00 94.12 89 ARG A N 1
ATOM 685 C CA . ARG A 1 89 ? -6.415 6.081 11.676 1.00 94.12 89 ARG A CA 1
ATOM 686 C C . ARG A 1 89 ? -6.988 7.232 10.862 1.00 94.12 89 ARG A C 1
ATOM 688 O O . ARG A 1 89 ? -6.225 8.092 10.432 1.00 94.12 89 ARG A O 1
ATOM 695 N N . LYS A 1 90 ? -8.300 7.242 10.617 1.00 93.06 90 LYS A N 1
ATOM 696 C CA . LYS A 1 90 ? -8.965 8.302 9.847 1.00 93.06 90 LYS A CA 1
ATOM 697 C C . LYS A 1 90 ? -9.185 9.560 10.684 1.00 93.06 90 LYS A C 1
ATOM 699 O O . LYS A 1 90 ? -9.081 10.665 10.158 1.00 93.06 90 LYS A O 1
ATOM 704 N N . TRP A 1 91 ? -9.458 9.382 11.973 1.00 94.81 91 TRP A N 1
ATOM 705 C CA . TRP A 1 91 ? -9.783 10.451 12.913 1.00 94.81 91 TRP A CA 1
ATOM 706 C C . TRP A 1 91 ? -9.004 10.267 14.228 1.00 94.81 91 TRP A C 1
ATOM 708 O O . TRP A 1 91 ? -9.598 9.994 15.273 1.00 94.81 91 TRP A O 1
ATOM 718 N N . PRO A 1 92 ? -7.664 10.404 14.197 1.00 94.62 92 PRO A N 1
ATOM 719 C CA . PRO A 1 92 ? -6.814 10.121 15.354 1.00 94.62 92 PRO A CA 1
ATOM 720 C C . PRO A 1 92 ? -7.072 11.038 16.558 1.00 94.62 92 PRO A C 1
ATOM 722 O O . PRO A 1 92 ? -6.874 10.607 17.688 1.00 94.62 92 PRO A O 1
ATOM 725 N N . GLU A 1 93 ? -7.545 12.269 16.356 1.00 93.00 93 GLU A N 1
ATOM 726 C CA . GLU A 1 93 ? -7.880 13.188 17.461 1.00 93.00 93 GLU A CA 1
ATOM 727 C C . GLU A 1 93 ? -9.109 12.729 18.266 1.00 93.00 93 GLU A C 1
ATOM 729 O O . GLU A 1 93 ? -9.157 12.862 19.495 1.00 93.00 93 GLU A O 1
ATOM 734 N N . ASP A 1 94 ? -10.091 12.154 17.571 1.00 93.75 94 ASP A N 1
ATOM 735 C CA . ASP A 1 94 ? -11.366 11.743 18.158 1.00 93.75 94 ASP A CA 1
ATOM 736 C C . ASP A 1 94 ? -11.305 10.306 18.694 1.00 93.75 94 ASP A C 1
ATOM 738 O O . ASP A 1 94 ? -11.822 10.024 19.777 1.00 93.75 94 ASP A O 1
ATOM 742 N N . TYR A 1 95 ? -10.640 9.406 17.961 1.00 93.69 95 TYR A N 1
ATOM 743 C CA . TYR A 1 95 ? -10.645 7.963 18.230 1.00 93.69 95 TYR A CA 1
ATOM 744 C C . TYR A 1 95 ? -9.273 7.381 18.563 1.00 93.69 95 TYR A C 1
ATOM 746 O O . TYR A 1 95 ? -9.199 6.221 18.953 1.00 93.69 95 TYR A O 1
ATOM 754 N N . GLY A 1 96 ? -8.185 8.140 18.418 1.00 89.69 96 GLY A N 1
ATOM 755 C CA . GLY A 1 96 ? -6.841 7.640 18.690 1.00 89.69 96 GLY A CA 1
ATOM 756 C C . GLY A 1 96 ? -6.655 7.217 20.146 1.00 89.69 96 GLY A C 1
ATOM 757 O O . GLY A 1 96 ? -7.264 7.763 21.072 1.00 89.69 96 GLY A O 1
ATOM 758 N N . ALA A 1 97 ? -5.772 6.240 20.358 1.00 82.00 97 ALA A N 1
ATOM 759 C CA . ALA A 1 97 ? -5.439 5.752 21.687 1.00 82.00 97 ALA A CA 1
ATOM 760 C C . ALA A 1 97 ? -4.894 6.892 22.565 1.00 82.00 97 ALA A C 1
ATOM 762 O O . ALA A 1 97 ? -3.757 7.346 22.418 1.00 82.00 97 ALA A O 1
ATOM 763 N N . ARG A 1 98 ? -5.709 7.356 23.515 1.00 81.00 98 ARG A N 1
ATOM 764 C CA . ARG A 1 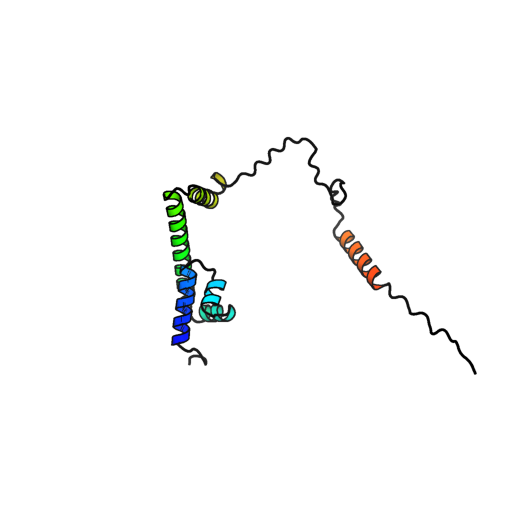98 ? -5.279 8.323 24.524 1.00 81.00 98 ARG A CA 1
ATOM 765 C C . ARG A 1 98 ? -4.505 7.582 25.604 1.00 81.00 98 ARG A C 1
ATOM 767 O O . ARG A 1 98 ? -5.099 6.958 26.482 1.00 81.00 98 ARG A O 1
ATOM 774 N N . THR A 1 99 ? -3.180 7.696 25.587 1.00 73.19 99 THR A N 1
ATOM 775 C CA . THR A 1 99 ? -2.365 7.321 26.748 1.00 73.19 99 THR A CA 1
ATOM 776 C C . THR A 1 99 ? -2.679 8.295 27.877 1.00 73.19 99 THR A C 1
ATOM 778 O O . THR A 1 99 ? -2.105 9.380 27.974 1.00 73.19 99 THR A O 1
ATOM 781 N N . ARG A 1 100 ? -3.631 7.930 28.736 1.00 55.84 100 ARG A N 1
ATOM 782 C CA . ARG A 1 100 ? -3.900 8.676 29.960 1.00 55.84 100 ARG A CA 1
ATOM 783 C C . ARG A 1 100 ? -2.771 8.368 30.934 1.00 55.84 100 ARG A C 1
ATOM 785 O O . ARG A 1 100 ? -2.822 7.372 31.652 1.00 55.84 100 ARG A O 1
ATOM 792 N N . VAL A 1 101 ? -1.755 9.227 30.965 1.00 59.78 101 VAL A N 1
ATOM 793 C CA . VAL A 1 101 ? -0.786 9.256 32.065 1.00 59.78 101 VAL A CA 1
ATOM 794 C C . VAL A 1 101 ? -1.549 9.722 33.303 1.00 59.78 101 VAL A C 1
ATOM 796 O O . VAL A 1 101 ? -1.608 10.906 33.618 1.00 59.78 101 VAL A O 1
ATOM 799 N N . THR A 1 102 ? -2.220 8.787 33.974 1.00 45.09 102 THR A N 1
ATOM 800 C CA . THR A 1 102 ? -2.844 9.038 35.274 1.00 45.09 102 THR A CA 1
ATOM 801 C C . THR A 1 102 ? -1.738 8.922 36.312 1.00 45.09 102 THR A C 1
ATOM 803 O O . THR A 1 102 ? -1.627 7.930 37.019 1.00 45.09 102 THR A O 1
ATOM 806 N N . GLY A 1 103 ? -0.854 9.916 36.330 1.00 43.09 103 GLY A N 1
ATOM 807 C CA . GLY A 1 103 ? 0.031 10.126 37.457 1.00 43.09 103 GLY A CA 1
ATOM 808 C C . GLY A 1 103 ? -0.738 10.918 38.499 1.00 43.09 103 GLY A C 1
ATOM 809 O O . GLY A 1 103 ? -0.865 12.133 38.370 1.00 43.09 103 GLY A O 1
ATOM 810 N N . THR A 1 104 ? -1.207 10.263 39.559 1.00 40.00 104 THR A N 1
ATOM 811 C CA . THR A 1 104 ? -1.061 10.919 40.859 1.00 40.00 104 THR A CA 1
ATOM 812 C C . THR A 1 104 ? 0.432 11.208 40.955 1.00 40.00 104 THR A C 1
ATOM 814 O O . THR A 1 104 ? 1.235 10.291 40.780 1.00 40.00 104 THR A O 1
ATOM 817 N N . LEU A 1 105 ? 0.825 12.470 41.118 1.00 49.09 105 LEU A N 1
ATOM 818 C CA . LEU A 1 105 ? 2.198 12.815 41.485 1.00 49.09 105 LEU A CA 1
ATOM 819 C C . LEU A 1 105 ? 2.445 12.315 42.919 1.00 49.09 105 LEU A C 1
ATOM 821 O O . LEU A 1 105 ? 2.664 13.105 43.827 1.00 49.09 105 LEU A O 1
ATOM 825 N N . ASP A 1 106 ? 2.386 11.003 43.134 1.00 45.53 106 ASP A N 1
ATOM 826 C CA . ASP A 1 106 ? 3.168 10.388 44.186 1.00 45.53 106 ASP A CA 1
ATOM 827 C C . ASP A 1 106 ? 4.603 10.438 43.682 1.00 45.53 106 ASP A C 1
ATOM 829 O O . ASP A 1 106 ? 4.935 9.929 42.607 1.00 45.53 106 ASP A O 1
ATOM 833 N N . ALA A 1 107 ? 5.433 11.159 44.422 1.00 48.12 107 ALA A N 1
ATOM 834 C CA . ALA A 1 107 ? 6.819 11.478 44.123 1.00 48.12 107 ALA A CA 1
ATOM 835 C C . ALA A 1 107 ? 7.748 10.240 44.126 1.00 48.12 107 ALA A C 1
ATOM 837 O O . ALA A 1 107 ? 8.795 10.254 44.767 1.00 48.12 107 ALA A O 1
ATOM 838 N N . THR A 1 108 ? 7.383 9.147 43.450 1.00 46.03 108 THR A N 1
ATOM 839 C CA . THR A 1 108 ? 8.079 7.854 43.570 1.00 46.03 108 THR A CA 1
ATOM 840 C C . THR A 1 108 ? 8.545 7.264 42.240 1.00 46.03 108 THR A C 1
ATOM 842 O O . THR A 1 108 ? 9.440 6.427 42.247 1.00 46.03 108 THR A O 1
ATOM 845 N N . HIS A 1 109 ? 8.063 7.729 41.084 1.00 44.91 109 HIS A N 1
ATOM 846 C CA . HIS A 1 109 ? 8.670 7.338 39.803 1.00 44.91 109 HIS A CA 1
ATOM 847 C C . HIS A 1 109 ? 9.751 8.341 39.403 1.00 44.91 109 HIS A C 1
ATOM 849 O O . HIS A 1 109 ? 9.567 9.189 38.531 1.00 44.91 109 HIS A O 1
ATOM 855 N N . ALA A 1 110 ? 10.888 8.259 40.093 1.00 48.81 110 ALA A N 1
ATOM 856 C CA . ALA A 1 110 ? 12.098 8.954 39.688 1.00 48.81 110 ALA A CA 1
ATOM 857 C C . ALA A 1 110 ? 12.513 8.476 38.286 1.00 48.81 110 ALA A C 1
ATOM 859 O O . ALA A 1 110 ? 12.519 7.279 38.005 1.00 48.81 110 ALA A O 1
ATOM 860 N N . ILE A 1 111 ? 12.893 9.401 37.400 1.00 52.88 111 ILE A N 1
ATOM 861 C CA . ILE A 1 111 ? 13.727 9.041 36.251 1.00 52.88 111 ILE A CA 1
ATOM 862 C C . ILE A 1 111 ? 15.097 8.716 36.844 1.00 52.88 111 ILE A C 1
ATOM 864 O O . ILE A 1 111 ? 15.838 9.608 37.266 1.00 52.88 111 ILE A O 1
ATOM 868 N N . VAL A 1 112 ? 15.368 7.422 36.955 1.00 53.91 112 VAL A N 1
ATOM 869 C CA . VAL A 1 112 ? 16.567 6.889 37.585 1.00 53.91 112 VAL A CA 1
ATOM 870 C C . VAL A 1 112 ? 17.680 6.837 36.540 1.00 53.91 112 VAL A C 1
ATOM 872 O O . VAL A 1 112 ? 17.521 6.252 35.470 1.00 53.91 112 VAL A O 1
ATOM 875 N N . GLY A 1 113 ? 18.794 7.501 36.827 1.00 56.47 113 GLY A N 1
ATOM 876 C CA . GLY A 1 113 ? 20.028 7.383 36.064 1.00 56.47 113 GLY A CA 1
ATOM 877 C C . GLY A 1 113 ? 20.603 5.962 36.140 1.00 56.47 113 GLY A C 1
ATOM 878 O O . GLY A 1 113 ? 20.111 5.135 36.905 1.00 56.47 113 GLY A O 1
ATOM 879 N N . PRO A 1 114 ? 21.664 5.660 35.375 1.00 58.94 114 PRO A N 1
ATOM 880 C CA . PRO A 1 114 ? 22.216 4.305 35.252 1.00 58.94 114 PRO A CA 1
ATOM 881 C C . PRO A 1 114 ? 22.537 3.616 36.590 1.00 58.94 114 PRO A C 1
ATOM 883 O O . PRO A 1 114 ? 22.450 2.395 36.678 1.00 58.94 114 PRO A O 1
ATOM 886 N N . ASP A 1 115 ? 22.838 4.402 37.629 1.00 59.12 115 ASP A N 1
ATOM 887 C CA . ASP A 1 115 ? 23.300 3.925 38.937 1.00 59.12 115 ASP A CA 1
ATOM 888 C C . ASP A 1 115 ? 22.255 4.046 40.060 1.00 59.12 115 ASP A C 1
ATOM 890 O O . ASP A 1 115 ? 22.607 4.019 41.237 1.00 59.12 115 ASP A O 1
ATOM 894 N N . GLY A 1 116 ? 20.971 4.249 39.752 1.00 59.78 116 GLY A N 1
ATOM 895 C CA . GLY A 1 116 ? 19.963 4.395 40.814 1.00 59.78 116 GLY A CA 1
ATOM 896 C C . GLY A 1 116 ? 19.753 5.833 41.316 1.00 59.78 116 GLY A C 1
ATOM 897 O O . GLY A 1 116 ? 18.801 6.096 42.048 1.00 59.78 116 GLY A O 1
ATOM 898 N N . GLY A 1 117 ? 20.618 6.776 40.929 1.00 56.84 117 GLY A N 1
ATOM 899 C CA . GLY A 1 117 ? 20.523 8.192 41.306 1.00 56.84 117 GLY A CA 1
ATOM 900 C C . GLY A 1 117 ? 19.619 9.019 40.380 1.00 56.84 117 GLY A C 1
ATOM 901 O O . GLY A 1 117 ? 19.280 8.566 39.291 1.00 56.84 117 GLY A O 1
ATOM 902 N N . PRO A 1 118 ? 19.225 10.247 40.759 1.00 59.28 118 PRO A N 1
ATOM 903 C CA . PRO A 1 118 ? 18.462 11.130 39.877 1.00 59.28 118 PRO A CA 1
ATOM 904 C C . PRO A 1 118 ? 19.272 11.502 38.626 1.00 59.28 118 PRO A C 1
ATOM 906 O O . PRO A 1 118 ? 20.480 11.735 38.701 1.00 59.28 118 PRO A O 1
ATOM 909 N N . VAL A 1 119 ? 18.612 11.607 37.469 1.00 60.19 119 VAL A N 1
ATOM 910 C CA . VAL A 1 119 ? 19.251 12.135 36.253 1.00 60.19 119 VAL A CA 1
ATOM 911 C C . VAL A 1 119 ? 19.587 13.616 36.448 1.00 60.19 119 VAL A C 1
ATOM 913 O O . VAL A 1 119 ? 18.712 14.480 36.416 1.00 60.19 119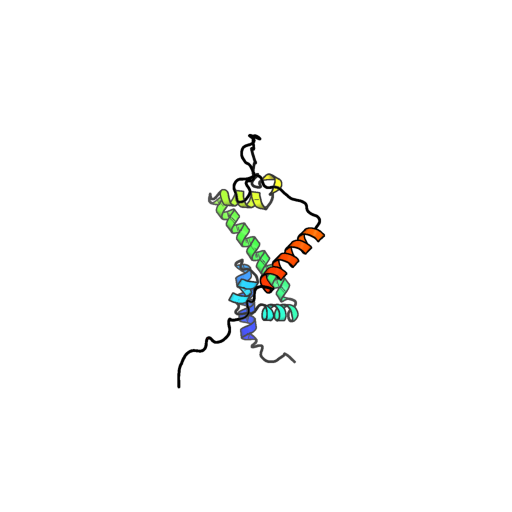 VAL A O 1
ATOM 916 N N . LEU A 1 120 ? 20.873 13.921 36.626 1.00 53.16 120 LEU A N 1
ATOM 917 C CA . LEU A 1 120 ? 21.383 15.289 36.675 1.00 53.16 120 LEU A CA 1
ATOM 918 C C . LEU A 1 120 ? 21.738 15.756 35.259 1.00 53.16 120 LEU A C 1
ATOM 920 O O . LEU A 1 120 ? 22.756 15.355 34.693 1.00 53.16 120 LEU A O 1
ATOM 924 N N . ILE A 1 121 ? 20.916 16.631 34.675 1.00 58.75 121 ILE A N 1
ATOM 925 C CA . ILE A 1 121 ? 21.251 17.289 33.406 1.00 58.75 121 ILE A CA 1
ATOM 926 C C . ILE A 1 121 ? 22.283 18.385 33.693 1.00 58.75 121 ILE A C 1
ATOM 928 O O . ILE A 1 121 ? 21.935 19.513 34.038 1.00 58.75 121 ILE A O 1
ATOM 932 N N . GLN A 1 122 ? 23.570 18.071 33.546 1.00 57.03 122 GLN A N 1
ATOM 933 C CA . GLN A 1 122 ? 24.619 19.090 33.578 1.00 57.03 122 GLN A CA 1
ATOM 934 C C . GLN A 1 122 ? 24.662 19.838 32.241 1.00 57.03 122 GLN A C 1
ATOM 936 O O . GLN A 1 122 ? 25.245 19.381 31.254 1.00 57.03 122 GLN A O 1
ATOM 941 N N . ALA A 1 123 ? 24.043 21.015 32.198 1.00 52.62 123 ALA A N 1
ATOM 942 C CA . ALA A 1 123 ? 24.102 21.915 31.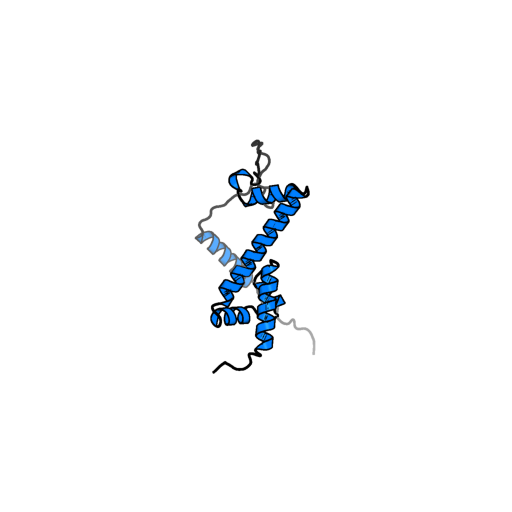052 1.00 52.62 123 ALA A CA 1
ATOM 943 C C . ALA A 1 123 ? 25.4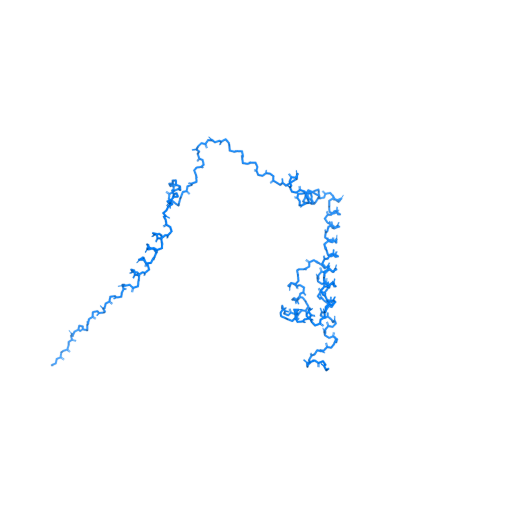58 22.647 30.990 1.00 52.62 123 ALA A C 1
ATOM 945 O O . ALA A 1 123 ? 25.545 23.841 31.256 1.00 52.62 123 ALA A O 1
ATOM 946 N N . LEU A 1 124 ? 26.534 21.938 30.629 1.00 59.41 124 LEU A N 1
ATOM 947 C CA . LEU A 1 124 ? 27.816 22.585 30.329 1.00 59.41 124 LEU A CA 1
ATOM 948 C C . LEU A 1 124 ? 27.785 23.226 28.930 1.00 59.41 124 LEU A C 1
ATOM 950 O O . LEU A 1 124 ? 27.268 22.599 27.991 1.00 59.41 124 LEU A O 1
ATOM 954 N N . PRO A 1 125 ? 28.365 24.429 28.746 1.00 63.69 125 PRO A N 1
ATOM 955 C CA . PRO A 1 125 ? 28.526 25.047 27.434 1.00 63.69 125 PRO A CA 1
ATOM 956 C C . PRO A 1 125 ? 29.209 24.094 26.443 1.00 63.69 125 PRO A C 1
ATOM 958 O O . PRO A 1 125 ? 30.177 23.410 26.774 1.00 63.69 125 PRO A O 1
ATOM 961 N N . ALA A 1 126 ? 28.736 24.060 25.194 1.00 59.19 126 ALA A N 1
ATOM 962 C CA . ALA A 1 126 ? 29.179 23.083 24.190 1.00 59.19 126 ALA A CA 1
ATOM 963 C C . ALA A 1 126 ? 30.707 23.050 23.968 1.00 59.19 126 ALA A C 1
ATOM 965 O O . ALA A 1 126 ? 31.262 21.977 23.727 1.00 59.19 126 ALA A O 1
ATOM 966 N N . ARG A 1 127 ? 31.386 24.200 24.109 1.00 63.88 127 ARG A N 1
ATOM 967 C CA . ARG A 1 127 ? 32.851 24.317 23.987 1.00 63.88 127 ARG A CA 1
ATOM 968 C C . ARG A 1 127 ? 33.610 23.459 25.012 1.00 63.88 127 ARG A C 1
ATOM 970 O O . ARG A 1 127 ? 34.615 22.849 24.668 1.00 63.88 127 ARG A O 1
ATOM 977 N N . GLU A 1 128 ? 33.102 23.355 26.240 1.00 63.25 128 GLU A N 1
ATOM 978 C CA . GLU A 1 128 ? 33.751 22.606 27.328 1.00 63.25 128 GLU A CA 1
ATOM 979 C C . GLU A 1 128 ? 33.561 21.098 27.145 1.00 63.25 128 GLU A C 1
ATOM 981 O O . GLU A 1 128 ? 34.487 20.316 27.361 1.00 63.25 128 GLU A O 1
ATOM 986 N N . ARG A 1 129 ? 32.402 20.685 26.615 1.00 59.03 129 ARG A N 1
ATOM 987 C CA . ARG A 1 129 ? 32.144 19.280 26.263 1.00 59.03 129 ARG A CA 1
ATOM 988 C C . ARG A 1 129 ? 33.063 18.780 25.145 1.00 59.03 129 ARG A C 1
ATOM 990 O O . ARG A 1 129 ? 33.460 17.616 25.159 1.00 59.03 129 ARG A O 1
ATOM 997 N N . LEU A 1 130 ? 33.396 19.635 24.174 1.00 62.28 130 LEU A N 1
ATOM 998 C CA . LEU A 1 130 ? 34.297 19.279 23.075 1.00 62.28 130 LEU A CA 1
ATOM 999 C C . LEU A 1 130 ? 35.750 19.149 23.557 1.00 62.28 130 LEU A C 1
ATOM 1001 O O . LEU A 1 130 ? 36.408 18.165 23.220 1.00 62.28 130 LEU A O 1
ATOM 1005 N N . ALA A 1 131 ? 36.217 20.079 24.396 1.00 66.50 131 ALA A N 1
ATOM 1006 C CA . ALA A 1 131 ? 37.569 20.049 24.955 1.00 66.50 131 ALA A CA 1
ATOM 1007 C C . ALA A 1 131 ? 37.845 18.758 25.754 1.00 66.50 131 ALA A C 1
ATOM 1009 O O . ALA A 1 131 ? 38.859 18.098 25.522 1.00 66.50 131 ALA A O 1
ATOM 1010 N N . GLY A 1 132 ? 36.911 18.332 26.615 1.00 65.75 132 GLY A N 1
ATOM 1011 C CA . GLY A 1 132 ? 37.057 17.092 27.390 1.00 65.75 132 GLY A CA 1
ATOM 1012 C C . GLY A 1 132 ? 37.107 15.824 26.525 1.00 65.75 132 GLY A C 1
ATOM 1013 O O . GLY A 1 132 ? 37.893 14.913 26.790 1.00 65.75 132 GLY A O 1
ATOM 1014 N N . ARG A 1 133 ? 36.322 15.769 25.439 1.00 65.56 133 ARG A N 1
ATOM 1015 C CA . ARG A 1 133 ? 36.329 14.625 24.507 1.00 65.56 133 ARG A CA 1
ATOM 1016 C C . ARG A 1 133 ? 37.632 14.530 23.717 1.00 65.56 133 ARG A C 1
ATOM 1018 O O . ARG A 1 133 ? 38.123 13.421 23.518 1.00 65.56 133 ARG A O 1
ATOM 1025 N N . ILE A 1 134 ? 38.192 15.666 23.298 1.00 65.81 134 ILE A N 1
ATOM 1026 C CA . ILE A 1 134 ? 39.475 15.719 22.584 1.00 65.81 134 ILE A CA 1
ATOM 1027 C C . ILE A 1 134 ? 40.618 15.280 23.512 1.00 65.81 134 ILE A C 1
ATOM 1029 O O . ILE A 1 134 ? 41.410 14.420 23.127 1.00 65.81 134 ILE A O 1
ATOM 1033 N N . ALA A 1 135 ? 40.653 15.772 24.756 1.00 64.88 135 ALA A N 1
ATOM 1034 C CA . ALA A 1 135 ? 41.657 15.374 25.746 1.00 64.88 135 ALA A CA 1
ATOM 1035 C C . ALA A 1 135 ? 41.629 13.860 26.042 1.00 64.88 135 ALA A C 1
ATOM 1037 O O . ALA A 1 135 ? 42.669 13.203 26.050 1.00 64.88 135 ALA A O 1
ATOM 1038 N N . GLY A 1 136 ? 40.436 13.272 26.198 1.00 63.84 136 GLY A N 1
ATOM 1039 C CA . GLY A 1 136 ? 40.287 11.831 26.434 1.00 63.84 136 GLY A CA 1
ATOM 1040 C C . GLY A 1 136 ? 40.646 10.946 25.231 1.00 63.84 136 GLY A C 1
ATOM 1041 O O . GLY A 1 136 ? 40.952 9.766 25.397 1.00 63.84 136 GLY A O 1
ATOM 1042 N N . VAL A 1 137 ? 40.604 11.467 24.002 1.00 64.31 137 VAL A N 1
ATOM 1043 C CA . VAL A 1 137 ? 41.104 10.750 22.813 1.00 64.31 137 VAL A CA 1
ATOM 1044 C C . VAL A 1 137 ? 42.630 10.838 22.735 1.00 64.31 137 VAL A C 1
ATOM 1046 O O . VAL A 1 137 ? 43.269 9.813 22.520 1.00 64.31 137 VAL A O 1
ATOM 1049 N N . ALA A 1 138 ? 43.218 12.008 23.002 1.00 60.69 138 ALA A N 1
ATOM 1050 C CA . ALA A 1 138 ? 44.670 12.194 23.016 1.00 60.69 138 ALA A CA 1
ATOM 1051 C C . ALA A 1 138 ? 45.376 11.293 24.049 1.00 60.69 138 ALA A C 1
ATOM 1053 O O . ALA A 1 138 ? 46.385 10.669 23.730 1.00 60.69 138 ALA A O 1
ATOM 1054 N N . ALA A 1 139 ? 44.803 11.134 25.248 1.00 62.66 139 ALA A N 1
ATOM 1055 C CA . ALA A 1 139 ? 45.355 10.261 26.291 1.00 62.66 139 ALA A CA 1
ATOM 1056 C C . ALA A 1 139 ? 45.410 8.773 25.885 1.00 62.66 139 ALA A C 1
ATOM 1058 O O . ALA A 1 139 ? 46.334 8.057 26.261 1.00 62.66 139 ALA A O 1
ATOM 1059 N N . ARG A 1 140 ? 44.450 8.307 25.075 1.00 60.50 140 ARG A N 1
ATOM 1060 C CA . ARG A 1 140 ? 44.416 6.920 24.574 1.00 60.50 140 ARG A CA 1
ATOM 1061 C C . ARG A 1 140 ? 45.409 6.659 23.447 1.00 60.50 140 ARG A C 1
ATOM 1063 O O . ARG A 1 140 ? 45.778 5.515 23.227 1.00 60.50 140 ARG A O 1
ATOM 1070 N N . LEU A 1 141 ? 45.840 7.708 22.752 1.00 63.53 141 LEU A N 1
ATOM 1071 C CA . LEU A 1 141 ? 46.827 7.612 21.679 1.00 63.53 141 LEU A CA 1
ATOM 1072 C C . LEU A 1 141 ? 48.276 7.736 22.194 1.00 63.53 141 LEU A C 1
ATOM 1074 O O . LEU A 1 141 ? 49.199 7.439 21.446 1.00 63.53 141 LEU A O 1
ATOM 1078 N N . GLY A 1 142 ? 48.482 8.153 23.451 1.00 59.16 142 GLY A N 1
ATOM 1079 C CA . GLY A 1 142 ? 49.803 8.414 24.041 1.00 59.16 142 GLY A CA 1
ATOM 1080 C C . GLY A 1 142 ? 50.417 7.291 24.890 1.00 59.16 142 GLY A C 1
ATOM 1081 O O . GLY A 1 142 ? 51.486 7.497 25.451 1.00 59.16 142 GLY A O 1
ATOM 1082 N N . THR A 1 143 ? 49.783 6.121 25.009 1.00 52.81 143 THR A N 1
ATOM 1083 C CA . THR A 1 143 ? 50.319 4.969 25.767 1.00 52.81 143 THR A CA 1
ATOM 1084 C C . THR A 1 143 ? 50.832 3.882 24.821 1.00 52.81 143 THR A C 1
ATOM 1086 O O . THR A 1 143 ? 50.248 2.815 24.675 1.00 52.81 143 THR A O 1
ATOM 1089 N N . GLY A 1 144 ? 51.936 4.182 24.137 1.00 47.72 144 GLY A N 1
ATOM 1090 C CA . GLY A 1 144 ? 52.810 3.182 23.527 1.00 47.72 144 GLY A CA 1
ATOM 1091 C C . GLY A 1 144 ? 54.113 3.146 24.318 1.00 47.72 144 GLY A C 1
ATOM 1092 O O . GLY A 1 144 ? 54.941 4.040 24.173 1.00 47.72 144 GLY A O 1
ATOM 1093 N N . GLU A 1 145 ? 54.263 2.165 25.200 1.00 45.25 145 GLU A N 1
ATOM 1094 C CA . GLU A 1 145 ? 55.468 1.971 26.013 1.00 45.25 145 GLU A CA 1
ATOM 1095 C C . GLU A 1 145 ? 56.616 1.437 25.130 1.00 45.25 145 GLU A C 1
ATOM 1097 O O . GLU A 1 145 ? 56.385 0.509 24.348 1.00 45.25 145 GLU A O 1
ATOM 1102 N N . PRO A 1 146 ? 57.837 2.009 25.169 1.00 47.12 146 PRO A N 1
ATOM 1103 C CA . PRO A 1 146 ? 58.951 1.490 24.382 1.00 47.12 146 PRO A CA 1
ATOM 1104 C C . PRO A 1 146 ? 59.437 0.155 24.966 1.00 47.12 146 PRO A C 1
ATOM 1106 O O . PRO A 1 146 ? 59.637 0.030 26.172 1.00 47.12 146 PRO A O 1
ATOM 1109 N N . ALA A 1 147 ? 59.624 -0.842 24.096 1.00 50.12 147 ALA A N 1
ATOM 1110 C CA . ALA A 1 147 ? 60.043 -2.194 24.463 1.00 50.12 147 ALA A CA 1
ATOM 1111 C C . ALA A 1 147 ? 61.367 -2.208 25.263 1.00 50.12 147 ALA A C 1
ATOM 1113 O O . ALA A 1 147 ? 62.305 -1.501 24.879 1.00 50.12 147 ALA A O 1
ATOM 1114 N N . PRO A 1 148 ? 61.492 -3.026 26.327 1.00 49.22 148 PRO A N 1
ATOM 1115 C CA . PRO A 1 148 ? 62.768 -3.226 27.005 1.00 49.22 148 PRO A CA 1
ATOM 1116 C C . PRO A 1 148 ? 63.764 -3.944 26.077 1.00 49.22 148 PRO A C 1
ATOM 1118 O O . PRO A 1 148 ? 63.401 -4.866 25.345 1.00 49.22 148 PRO A O 1
ATOM 1121 N N . GLY A 1 149 ? 65.009 -3.454 26.070 1.00 49.53 149 GLY A N 1
ATOM 1122 C CA . GLY A 1 149 ? 66.104 -3.917 25.212 1.00 49.53 149 GLY A CA 1
ATOM 1123 C C . GLY A 1 149 ? 66.553 -5.358 25.493 1.00 49.53 149 GLY A C 1
ATOM 1124 O O . GLY A 1 149 ? 66.147 -5.948 26.490 1.00 49.53 149 GLY A O 1
ATOM 1125 N N . PRO A 1 150 ? 67.375 -5.950 24.607 1.00 51.03 150 PRO A N 1
ATOM 1126 C CA . PRO A 1 150 ? 67.726 -7.360 24.697 1.00 51.03 150 PRO A CA 1
ATOM 1127 C C . PRO A 1 150 ? 68.661 -7.630 25.882 1.00 51.03 150 PRO A C 1
ATOM 1129 O O . PRO A 1 150 ? 69.807 -7.177 25.900 1.00 51.03 150 PRO A O 1
ATOM 1132 N N . ASP A 1 151 ? 68.172 -8.416 26.839 1.00 50.16 151 ASP A N 1
ATOM 1133 C CA . ASP A 1 151 ? 68.967 -8.991 27.919 1.00 50.16 151 ASP A CA 1
ATOM 1134 C C . ASP A 1 151 ? 69.998 -9.969 27.339 1.00 50.16 151 ASP A C 1
ATOM 1136 O O . ASP A 1 151 ? 69.668 -10.995 26.738 1.00 50.16 151 ASP A O 1
ATOM 1140 N N . GLY A 1 152 ? 71.275 -9.627 27.501 1.00 51.81 152 GLY A N 1
ATOM 1141 C CA . GLY A 1 152 ? 72.394 -10.491 27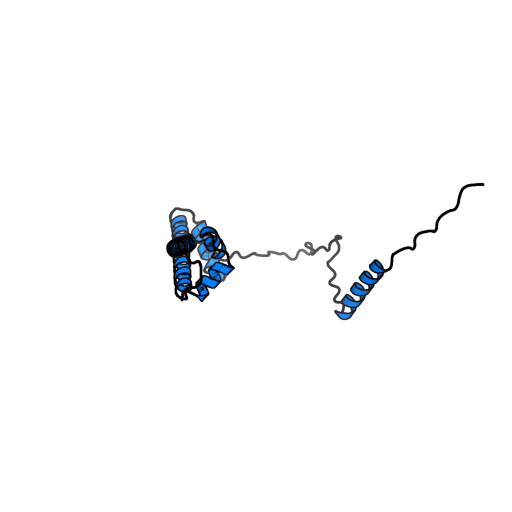.159 1.00 51.81 152 GLY A CA 1
ATOM 1142 C C . GLY A 1 152 ? 72.542 -11.638 28.158 1.00 51.81 152 GLY A C 1
ATOM 1143 O O . GLY A 1 152 ? 72.565 -11.424 29.370 1.00 51.81 152 GLY A O 1
ATOM 1144 N N . SER A 1 153 ? 72.703 -12.861 27.651 1.00 47.03 153 SER A N 1
ATOM 1145 C CA . SER A 1 153 ? 73.257 -13.996 28.397 1.00 47.03 153 SER A CA 1
ATOM 1146 C C . SER A 1 153 ? 73.832 -15.057 27.451 1.00 47.03 153 SER A C 1
ATOM 1148 O O . SER A 1 153 ? 73.125 -15.566 26.586 1.00 47.03 153 SER A O 1
ATOM 1150 N N . GLY A 1 154 ? 75.102 -15.414 27.687 1.00 38.16 154 GLY A N 1
ATOM 1151 C CA . GLY A 1 154 ? 75.778 -16.628 27.201 1.00 38.16 154 GLY A CA 1
ATOM 1152 C C . GLY A 1 154 ? 76.935 -16.339 26.235 1.00 38.16 154 GLY A C 1
ATOM 1153 O O . GLY A 1 154 ? 76.686 -16.017 25.084 1.00 38.16 154 GLY A O 1
ATOM 1154 N N . SER A 1 155 ? 78.201 -16.296 26.668 1.00 44.94 155 SER A N 1
ATOM 1155 C CA . SER A 1 155 ? 79.096 -17.430 27.001 1.00 44.94 155 SER A CA 1
ATOM 1156 C C . SER A 1 155 ? 80.142 -17.628 25.894 1.00 44.94 155 SER A C 1
ATOM 1158 O O . SER A 1 155 ? 79.765 -17.849 24.747 1.00 44.94 155 SER A O 1
ATOM 1160 N N . GLY A 1 156 ? 81.432 -17.612 26.255 1.00 37.53 156 GLY A N 1
ATOM 1161 C CA . GLY A 1 156 ? 82.555 -17.967 25.374 1.00 37.53 156 GLY A CA 1
ATOM 1162 C C . GLY A 1 156 ? 83.721 -17.004 25.464 1.00 37.53 156 GLY A C 1
ATOM 1163 O O . GLY A 1 156 ? 83.651 -15.968 24.774 1.00 37.53 156 GLY A O 1
#

Foldseek 3Di:
DDDPDCPPVLVVQLLVQLLVCLLQVDDSCVSCVSSVHDPVRVVVCCVVPVVSVVSSVVSNVNNVVVVLVVLVVCCVVPVVVSVLVVCCVVPVPVRNDDPPPPDPPPVPPAPADPPRHHDDPDPDDPVVVVVVVVVVVVVVVPPDDDDDDDDDDDDD

Secondary structure (DSSP, 8-state):
-PPTT--HHHHHHHHHHHHHHHHTT--HHHHHHHTT--HHHHHHHHHH-TTHHHHHHHHHHHHHHHHHHHHHHHHHTT-HHHHHHHHHHH-HHHHS----------TT---B-TTSSB-------HHHHHHHHHHHHHHHHS--PPPPPP------

Sequence (156 aa):
MPPAGVHPKRTVRRRRALLEALCKGHSRNAAAAAAGLSKTTLYAWLHDDPLLEPEMRKAEADAERMLVERITEAADNGVWQAAAWLLERKWPEDYGARTRVTGTLDATHAIVGPDGGPVLIQALPARERLAGRIAGVAARLGTGEPAPGPDGSGSG

pLDDT: mean 77.11, std 20.92, range [34.84, 98.31]

Radius of gyration: 32.14 Å; chains: 1; bounding box: 102×43×77 Å